Protein AF-A0A7C1WHF5-F1 (afdb_monomer)

Sequence (87 aa):
MIILLITLLAVLMAYSQQKSPDPVGMGDELLVELNEPVSYEPVSYEQVRPVLERRCVVCHGCYDAPCQLKLSSIEGVRRGASDERIY

Mean predicted aligned error: 12.69 Å

Radius of gyration: 21.12 Å; Cα contacts (8 Å, |Δi|>4): 56; chains: 1; bounding box: 39×45×55 Å

Structure (mmCIF, N/CA/C/O backbone):
data_AF-A0A7C1WHF5-F1
#
_entry.id   AF-A0A7C1WHF5-F1
#
loop_
_atom_site.group_PDB
_atom_site.id
_atom_site.type_symbol
_atom_site.label_atom_id
_atom_site.label_alt_id
_atom_site.label_comp_id
_atom_site.label_asym_id
_atom_site.label_entity_id
_atom_site.label_seq_id
_atom_site.pdbx_PDB_ins_code
_atom_site.Cartn_x
_atom_site.Cartn_y
_atom_site.Cartn_z
_atom_site.occupancy
_atom_site.B_iso_or_equiv
_atom_site.auth_seq_id
_atom_site.auth_comp_id
_atom_site.auth_asym_id
_atom_site.auth_atom_id
_atom_site.pdbx_PDB_model_num
ATOM 1 N N . MET A 1 1 ? 23.971 -4.396 -41.430 1.00 82.81 1 MET A N 1
ATOM 2 C CA . MET A 1 1 ? 24.455 -4.782 -40.082 1.00 82.81 1 MET A CA 1
ATOM 3 C C . MET A 1 1 ? 24.727 -3.563 -39.206 1.00 82.81 1 MET A C 1
ATOM 5 O O . MET A 1 1 ? 24.147 -3.486 -38.136 1.00 82.81 1 MET A O 1
ATOM 9 N N . ILE A 1 2 ? 25.499 -2.574 -39.676 1.00 90.69 2 ILE A N 1
ATOM 10 C CA . ILE A 1 2 ? 25.772 -1.328 -38.927 1.00 90.69 2 ILE A CA 1
ATOM 11 C C . ILE A 1 2 ? 24.488 -0.535 -38.619 1.00 90.69 2 ILE A C 1
ATOM 13 O O . ILE A 1 2 ? 24.284 -0.121 -37.486 1.00 90.69 2 ILE A O 1
ATOM 17 N N . ILE A 1 3 ? 23.574 -0.405 -39.589 1.00 90.56 3 ILE A N 1
ATOM 18 C CA . ILE A 1 3 ? 22.298 0.314 -39.400 1.00 90.56 3 ILE A CA 1
ATOM 19 C C . ILE A 1 3 ? 21.437 -0.339 -38.305 1.00 90.56 3 ILE A C 1
ATOM 21 O O . ILE A 1 3 ? 20.900 0.364 -37.460 1.00 90.56 3 ILE A O 1
ATOM 25 N N . LEU A 1 4 ? 21.375 -1.676 -38.266 1.00 91.38 4 LEU A N 1
ATOM 26 C CA . LEU A 1 4 ? 20.607 -2.418 -37.256 1.00 91.38 4 LEU A CA 1
ATOM 27 C C . LEU A 1 4 ? 21.172 -2.232 -35.840 1.00 91.38 4 LEU A C 1
ATOM 29 O O . LEU A 1 4 ? 20.412 -2.133 -34.881 1.00 91.38 4 LEU A O 1
ATOM 33 N N . LEU A 1 5 ? 22.500 -2.147 -35.711 1.00 93.69 5 LEU A N 1
ATOM 34 C CA . LEU A 1 5 ? 23.159 -1.858 -34.435 1.00 93.69 5 LEU A CA 1
ATOM 35 C C . LEU A 1 5 ? 22.871 -0.431 -33.960 1.00 93.69 5 LEU A C 1
ATOM 37 O O . LEU A 1 5 ? 22.572 -0.237 -32.786 1.00 93.69 5 LEU A O 1
ATOM 41 N N . ILE A 1 6 ? 22.900 0.552 -34.863 1.00 94.88 6 ILE A N 1
ATOM 42 C CA . ILE A 1 6 ? 22.588 1.949 -34.527 1.00 94.88 6 ILE A CA 1
ATOM 43 C C . ILE A 1 6 ? 21.134 2.075 -34.062 1.00 94.88 6 ILE A C 1
ATOM 45 O O . ILE A 1 6 ? 20.874 2.705 -33.038 1.00 94.88 6 ILE A O 1
ATOM 49 N N . THR A 1 7 ? 20.190 1.434 -34.759 1.00 93.75 7 THR A N 1
ATOM 50 C CA . THR A 1 7 ? 18.778 1.460 -34.355 1.00 93.75 7 THR A CA 1
ATOM 51 C C . THR A 1 7 ? 18.551 0.748 -33.023 1.00 93.75 7 THR A C 1
ATOM 53 O O . THR A 1 7 ? 17.798 1.248 -32.195 1.00 93.75 7 THR A O 1
ATOM 56 N N . LEU A 1 8 ? 19.231 -0.377 -32.774 1.00 93.94 8 LEU A N 1
ATOM 57 C CA . LEU A 1 8 ? 19.130 -1.104 -31.505 1.00 93.94 8 LEU A CA 1
ATOM 58 C C . LEU A 1 8 ? 19.662 -0.266 -30.332 1.00 93.94 8 LEU A C 1
ATOM 60 O O . LEU A 1 8 ? 19.004 -0.161 -29.300 1.00 93.94 8 LEU A O 1
ATOM 64 N N . LEU A 1 9 ? 20.830 0.360 -30.497 1.00 94.31 9 LEU A N 1
ATOM 65 C CA . LEU A 1 9 ? 21.434 1.205 -29.465 1.00 94.31 9 LEU A CA 1
ATOM 66 C C . LEU A 1 9 ? 20.587 2.450 -29.174 1.00 94.31 9 LEU A C 1
ATOM 68 O O . LEU A 1 9 ? 20.404 2.798 -28.010 1.00 94.31 9 LEU A O 1
ATOM 72 N N . ALA A 1 10 ? 20.021 3.079 -30.208 1.00 93.69 10 ALA A N 1
ATOM 73 C CA . ALA A 1 10 ? 19.118 4.215 -30.042 1.00 93.69 10 ALA A CA 1
ATOM 74 C C . ALA A 1 10 ? 17.853 3.834 -29.251 1.00 93.69 10 ALA A C 1
ATOM 76 O O . ALA A 1 10 ? 17.437 4.574 -28.362 1.00 93.69 10 ALA A O 1
ATOM 77 N N . VAL A 1 11 ? 17.278 2.655 -29.521 1.00 92.12 11 VAL A N 1
ATOM 78 C CA . VAL A 1 11 ? 16.105 2.141 -28.794 1.00 92.12 11 VAL A CA 1
ATOM 79 C C . VAL A 1 11 ? 16.437 1.835 -27.332 1.00 92.12 11 VAL A C 1
ATOM 81 O O . VAL A 1 11 ? 15.665 2.197 -26.451 1.00 92.12 11 VAL A O 1
ATOM 84 N N . LEU A 1 12 ? 17.592 1.227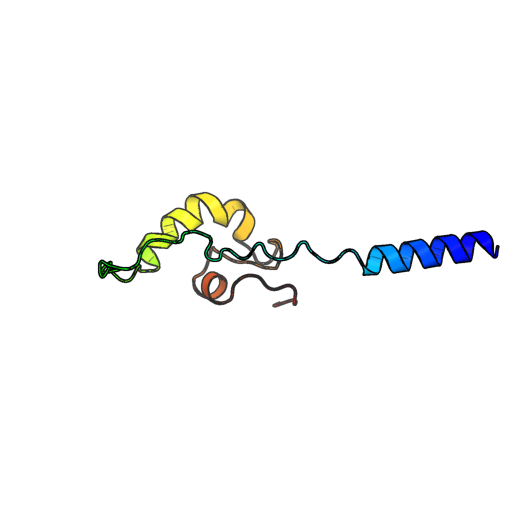 -27.046 1.00 91.19 12 LEU A N 1
ATOM 85 C CA . LEU A 1 12 ? 18.013 0.936 -25.670 1.00 91.19 12 LEU A CA 1
ATOM 86 C C . LEU A 1 12 ? 18.276 2.212 -24.856 1.00 91.19 12 LEU A C 1
ATOM 88 O O . LEU A 1 12 ? 17.878 2.290 -23.694 1.00 91.19 12 LEU A O 1
ATOM 92 N N . MET A 1 13 ? 18.894 3.229 -25.465 1.00 90.25 13 MET A N 1
ATOM 93 C CA . MET A 1 13 ? 19.080 4.531 -24.814 1.00 90.25 13 MET A CA 1
ATOM 94 C C . MET A 1 13 ? 17.745 5.233 -24.549 1.00 90.25 13 MET A C 1
ATOM 96 O O . MET A 1 13 ? 17.561 5.788 -23.468 1.00 90.25 13 MET A O 1
ATOM 100 N N . ALA A 1 14 ? 16.802 5.174 -25.494 1.00 85.88 14 ALA A N 1
ATOM 101 C CA . ALA A 1 14 ? 15.461 5.720 -25.302 1.00 85.88 14 ALA A CA 1
ATOM 102 C C . ALA A 1 14 ? 14.693 4.977 -24.194 1.00 85.88 14 ALA A C 1
ATOM 104 O O . ALA A 1 14 ? 14.048 5.613 -23.366 1.00 85.88 14 ALA A O 1
ATOM 105 N N . TYR A 1 15 ? 14.823 3.648 -24.126 1.00 85.44 15 TYR A N 1
ATOM 106 C CA . TYR A 1 15 ? 14.198 2.826 -23.088 1.00 85.44 15 TYR A CA 1
ATOM 107 C C . TYR A 1 15 ? 14.737 3.151 -21.687 1.00 85.44 15 TYR A C 1
ATOM 109 O O . TYR A 1 15 ? 13.966 3.284 -20.743 1.00 85.44 15 TYR A O 1
ATOM 117 N N . SER A 1 16 ? 16.050 3.366 -21.550 1.00 78.81 16 SER A N 1
ATOM 118 C CA . SER A 1 16 ? 16.658 3.769 -20.274 1.00 78.81 16 SER A CA 1
ATOM 119 C C . SER A 1 16 ? 16.235 5.168 -19.805 1.00 78.81 16 SER A C 1
ATOM 121 O O . SER A 1 16 ? 16.388 5.473 -18.625 1.00 78.81 16 SER A O 1
ATOM 123 N N . GLN A 1 17 ? 15.743 6.018 -20.711 1.00 73.75 17 GLN A N 1
ATOM 124 C CA . GLN A 1 17 ? 15.260 7.371 -20.413 1.00 73.75 17 GLN A CA 1
ATOM 125 C C . GLN A 1 17 ? 13.749 7.428 -20.168 1.00 73.75 17 GLN A C 1
ATOM 127 O O . GLN A 1 17 ? 13.212 8.511 -19.938 1.00 73.75 17 GLN A O 1
ATOM 132 N N . GLN A 1 18 ? 13.053 6.286 -20.184 1.00 69.56 18 GLN A N 1
ATOM 133 C CA . GLN A 1 18 ? 11.668 6.177 -19.735 1.00 69.56 18 GLN A CA 1
ATOM 134 C C . GLN A 1 18 ? 11.629 6.336 -18.202 1.00 69.56 18 GLN A C 1
ATOM 136 O O . GLN A 1 18 ? 11.367 5.396 -17.456 1.00 69.56 18 GLN A O 1
ATOM 141 N N . LYS A 1 19 ? 11.960 7.540 -17.726 1.00 62.75 19 LYS A N 1
ATOM 142 C CA . LYS A 1 19 ? 11.840 7.974 -16.339 1.00 62.75 19 LYS A CA 1
ATOM 143 C C . LYS A 1 19 ? 10.37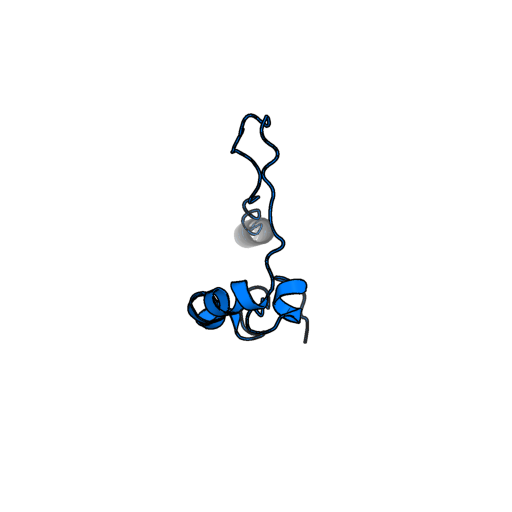6 7.804 -15.939 1.00 62.75 19 LYS A C 1
ATOM 145 O O . LYS A 1 19 ? 9.489 8.273 -16.659 1.00 62.75 19 LYS A O 1
ATOM 150 N N . SER A 1 20 ? 10.126 7.117 -14.825 1.00 65.44 20 SER A N 1
ATOM 151 C CA . SER A 1 20 ? 8.797 7.068 -14.213 1.00 65.44 20 SER A CA 1
ATOM 152 C C . SER A 1 20 ? 8.265 8.500 -14.105 1.00 65.44 20 SER A C 1
ATOM 154 O O . SER A 1 20 ? 9.052 9.377 -13.736 1.00 65.44 20 SER A O 1
ATOM 156 N N . PRO A 1 21 ? 6.995 8.766 -14.472 1.00 62.81 21 PRO A N 1
ATOM 157 C CA . PRO A 1 21 ? 6.430 10.105 -14.362 1.00 62.81 21 PRO A CA 1
ATOM 158 C C . PRO A 1 21 ? 6.732 10.635 -12.964 1.00 62.81 21 PRO A C 1
ATOM 160 O O . PRO A 1 21 ? 6.514 9.918 -11.984 1.00 62.81 21 PRO A O 1
ATOM 163 N N . ASP A 1 22 ? 7.317 11.835 -12.903 1.00 58.66 22 ASP A N 1
ATOM 164 C CA . ASP A 1 22 ? 7.684 12.463 -11.639 1.00 58.66 22 ASP A CA 1
ATOM 165 C C . ASP A 1 22 ? 6.474 12.376 -10.699 1.00 58.66 22 ASP A C 1
ATOM 167 O O . ASP A 1 22 ? 5.351 12.639 -11.153 1.00 58.66 22 ASP A O 1
ATOM 171 N N . PRO A 1 23 ? 6.650 11.951 -9.432 1.00 59.72 23 PRO A N 1
ATOM 172 C CA . PRO A 1 23 ? 5.544 11.940 -8.494 1.00 59.72 23 PRO A CA 1
ATOM 173 C C . PRO A 1 23 ? 5.003 13.361 -8.474 1.00 59.72 23 PRO A C 1
ATOM 175 O O . PRO A 1 23 ? 5.730 14.286 -8.111 1.00 59.72 23 PRO A O 1
ATOM 178 N N . VAL A 1 24 ? 3.765 13.539 -8.946 1.00 54.06 24 VAL A N 1
ATOM 179 C CA . VAL A 1 24 ? 3.064 14.817 -8.858 1.00 54.06 24 VAL A CA 1
ATOM 180 C C . VAL A 1 24 ? 3.154 15.209 -7.396 1.00 54.06 24 VAL A C 1
ATOM 182 O O . VAL A 1 24 ? 2.569 14.548 -6.535 1.00 54.06 24 VAL A O 1
ATOM 185 N N . GLY A 1 25 ? 3.986 16.215 -7.125 1.00 44.84 25 GLY A N 1
ATOM 186 C CA . GLY A 1 25 ? 4.130 16.783 -5.806 1.00 44.84 25 GLY A CA 1
ATOM 187 C C . GLY A 1 25 ? 2.742 17.227 -5.404 1.00 44.84 25 GLY A C 1
ATOM 188 O O . GLY A 1 25 ? 2.180 18.139 -6.006 1.00 44.84 25 GLY A O 1
ATOM 189 N N . MET A 1 26 ? 2.153 16.527 -4.440 1.00 48.81 26 MET A N 1
ATOM 190 C CA . MET A 1 26 ? 0.937 16.975 -3.784 1.00 48.81 26 MET A CA 1
ATOM 191 C C . MET A 1 26 ? 1.362 18.117 -2.864 1.00 48.81 26 MET A C 1
ATOM 193 O O . MET A 1 26 ? 1.509 17.939 -1.658 1.00 48.81 26 MET A O 1
ATOM 197 N N . GLY A 1 27 ? 1.692 19.241 -3.486 1.00 52.22 27 GLY A N 1
ATOM 198 C CA . GLY A 1 27 ? 2.372 20.342 -2.856 1.00 52.22 27 GLY A CA 1
ATOM 199 C C . GLY A 1 27 ? 1.928 21.680 -3.434 1.00 52.22 27 GLY A C 1
ATOM 200 O O . GLY A 1 27 ? 2.342 22.071 -4.517 1.00 52.22 27 GLY A O 1
ATOM 201 N N . ASP A 1 28 ? 1.080 22.356 -2.659 1.00 54.34 28 ASP A N 1
ATOM 202 C CA . ASP A 1 28 ? 1.189 23.795 -2.394 1.00 54.34 28 ASP A CA 1
ATOM 203 C C . ASP A 1 28 ? 0.980 24.832 -3.522 1.00 54.34 28 ASP A C 1
ATOM 205 O O . ASP A 1 28 ? 1.610 25.882 -3.515 1.00 54.34 28 ASP A O 1
ATOM 209 N N . GLU A 1 29 ? -0.041 24.678 -4.377 1.00 54.56 29 GLU A N 1
ATOM 210 C CA . GLU A 1 29 ? -0.618 25.836 -5.109 1.00 54.56 29 GLU A CA 1
ATOM 211 C C . GLU A 1 29 ? -1.921 26.392 -4.504 1.00 54.56 29 GLU A C 1
ATOM 213 O O . GLU A 1 29 ? -2.668 27.122 -5.155 1.00 54.56 29 GLU A O 1
ATOM 218 N N . LEU A 1 30 ? -2.186 26.131 -3.221 1.00 55.31 30 LEU A N 1
ATOM 219 C CA . LEU A 1 30 ? -3.174 26.915 -2.478 1.00 55.31 30 LEU A CA 1
ATOM 220 C C . LEU A 1 30 ? -2.447 27.983 -1.654 1.00 55.31 30 LEU A C 1
ATOM 222 O O . LEU A 1 30 ? -2.114 27.763 -0.491 1.00 55.31 30 LEU A O 1
ATOM 226 N N . LEU A 1 31 ? -2.212 29.155 -2.256 1.00 52.00 31 LEU A N 1
ATOM 227 C CA . LEU A 1 31 ? -1.920 30.386 -1.514 1.00 52.00 31 LEU A CA 1
ATOM 228 C C . LEU A 1 31 ? -3.174 30.790 -0.722 1.00 52.00 31 LEU A C 1
ATOM 230 O O . LEU A 1 31 ? -3.932 31.672 -1.116 1.00 52.00 31 LEU A O 1
ATOM 234 N N . VAL A 1 32 ? -3.419 30.094 0.387 1.00 59.56 32 VAL A N 1
ATOM 235 C CA . VAL A 1 32 ? -4.324 30.552 1.439 1.00 59.56 32 VAL A CA 1
ATOM 236 C C . VAL A 1 32 ? -3.575 31.644 2.188 1.00 59.56 32 VAL A C 1
ATOM 238 O O . VAL A 1 32 ? -2.513 31.382 2.752 1.00 59.56 32 VAL A O 1
ATOM 241 N N . GLU A 1 33 ? -4.099 32.869 2.175 1.00 60.12 33 GLU A N 1
ATOM 242 C CA . GLU A 1 33 ? -3.618 33.929 3.058 1.00 60.12 33 GLU A CA 1
ATOM 243 C C . GLU A 1 33 ? -3.714 33.441 4.512 1.00 60.12 33 GLU A C 1
ATOM 245 O O . GLU A 1 33 ? -4.794 33.301 5.086 1.00 60.12 33 GLU A O 1
ATOM 250 N N . LEU A 1 34 ? -2.559 33.113 5.089 1.00 64.56 34 LEU A N 1
ATOM 251 C CA . LEU A 1 34 ? -2.416 32.629 6.455 1.00 64.56 34 LEU A CA 1
ATOM 252 C C . LEU A 1 34 ? -2.669 33.782 7.430 1.00 64.56 34 LEU A C 1
ATOM 254 O O . LEU A 1 34 ? -1.730 34.467 7.829 1.00 64.56 34 LEU A O 1
ATOM 258 N N . ASN A 1 35 ? -3.922 34.000 7.829 1.00 66.00 35 ASN A N 1
ATOM 259 C CA . ASN A 1 35 ? -4.209 34.872 8.972 1.00 66.00 35 ASN A CA 1
ATOM 260 C C . ASN A 1 35 ? -5.240 34.323 9.969 1.00 66.00 35 ASN A C 1
ATOM 262 O O . ASN A 1 35 ? -5.697 35.054 10.843 1.00 66.00 35 ASN A O 1
ATOM 266 N N . GLU A 1 36 ? -5.555 33.028 9.912 1.00 70.88 36 GLU A N 1
ATOM 267 C CA . GLU A 1 36 ? -6.315 32.357 10.969 1.00 70.88 36 GLU A CA 1
ATOM 268 C C . GLU A 1 36 ? -5.606 31.058 11.379 1.00 70.88 36 GLU A C 1
ATOM 270 O O . GLU A 1 36 ? -5.249 30.255 10.510 1.00 70.88 36 GLU A O 1
ATOM 275 N N . PRO A 1 37 ? -5.369 30.822 12.686 1.00 66.00 37 PRO A N 1
ATOM 276 C CA . PRO A 1 37 ? -4.842 29.549 13.149 1.00 66.00 37 PRO A CA 1
ATOM 277 C C . PRO A 1 37 ? -5.917 28.480 12.944 1.00 66.00 37 PRO A C 1
ATOM 279 O O . PRO A 1 37 ? -6.818 28.309 13.765 1.00 66.00 37 PRO A O 1
ATOM 282 N N . VAL A 1 38 ? -5.830 27.748 11.834 1.00 71.94 38 VAL A N 1
ATOM 283 C CA . VAL A 1 38 ? -6.638 26.547 11.629 1.00 71.94 38 VAL A CA 1
ATOM 284 C C . VAL A 1 38 ? -6.186 25.518 12.663 1.00 71.94 38 VAL A C 1
ATOM 286 O O . VAL A 1 38 ? -5.110 24.931 12.554 1.00 71.94 38 VAL A O 1
ATOM 289 N N . SER A 1 39 ? -6.999 25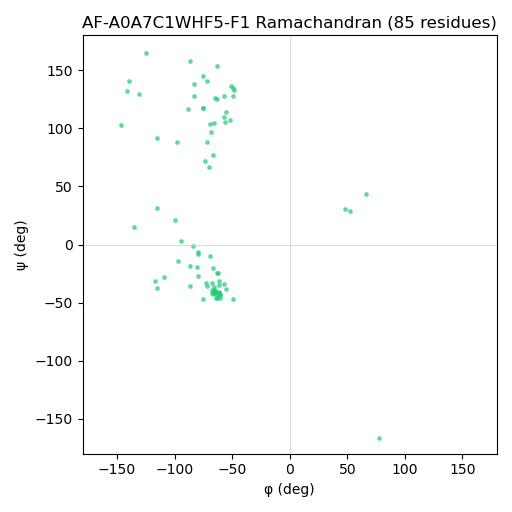.323 13.702 1.00 74.44 39 SER A N 1
ATOM 290 C CA . SER A 1 39 ? -6.803 24.247 14.671 1.00 74.44 39 SER A CA 1
ATOM 291 C C . SER A 1 39 ? -7.098 22.920 13.982 1.00 74.44 39 SER A C 1
ATOM 293 O O . SER A 1 39 ? -8.259 22.578 13.764 1.00 74.44 39 SER A O 1
ATOM 295 N N . TYR A 1 40 ? -6.052 22.177 13.624 1.00 81.06 40 TYR A N 1
ATOM 296 C CA . TYR A 1 40 ? -6.202 20.823 13.107 1.00 81.06 40 TYR A CA 1
ATOM 297 C C . TYR A 1 40 ? -6.203 19.835 14.273 1.00 81.06 40 TYR A C 1
ATOM 299 O O . TYR A 1 40 ? -5.214 19.717 14.999 1.00 81.06 40 TYR A O 1
ATOM 307 N N . GLU A 1 41 ? -7.312 19.123 14.463 1.00 87.44 41 GLU A N 1
ATOM 308 C CA . GLU A 1 41 ? -7.323 17.976 15.366 1.00 87.44 41 GLU A CA 1
ATOM 309 C C . GLU A 1 41 ? -6.540 16.813 14.734 1.00 87.44 41 GLU A C 1
ATOM 311 O O . GLU A 1 41 ? -6.635 16.585 13.522 1.00 87.44 41 GLU A O 1
ATOM 316 N N . PRO A 1 42 ? -5.751 16.062 15.521 1.00 88.69 42 PRO A N 1
ATOM 317 C CA . PRO A 1 42 ? -5.000 14.934 14.995 1.00 88.69 42 PRO A CA 1
ATOM 318 C C . PRO A 1 42 ? -5.952 13.837 14.503 1.00 88.69 42 PRO A C 1
ATOM 320 O O . PRO A 1 42 ? -6.797 13.347 15.250 1.00 88.69 42 PRO A O 1
ATOM 323 N N . VAL A 1 43 ? -5.781 13.420 13.247 1.00 91.62 43 VAL A N 1
ATOM 324 C CA . VAL A 1 43 ? -6.548 12.322 12.648 1.00 91.62 43 VAL A CA 1
ATOM 325 C C . VAL A 1 43 ? -5.917 10.981 13.025 1.00 91.62 43 VAL A C 1
ATOM 327 O O . VAL A 1 43 ? -4.726 10.757 12.804 1.00 91.62 43 VAL A O 1
ATOM 330 N N . SER A 1 44 ? -6.720 10.067 13.566 1.00 94.25 44 SER A N 1
ATOM 331 C CA . SER A 1 44 ? -6.297 8.712 13.917 1.00 94.25 44 SER A CA 1
ATOM 332 C C . SER A 1 44 ? -6.411 7.748 12.730 1.00 94.25 44 SER A C 1
ATOM 334 O O . SER A 1 44 ? -7.191 7.947 11.793 1.00 94.25 44 SER A O 1
ATOM 336 N N . TYR A 1 45 ? -5.655 6.647 12.772 1.00 94.25 45 TYR A N 1
ATOM 337 C CA . TYR A 1 45 ? -5.727 5.620 11.729 1.00 94.25 45 TYR A CA 1
ATOM 338 C C . TYR A 1 45 ? -7.121 4.987 11.634 1.00 94.25 45 TYR A C 1
ATOM 340 O O . TYR A 1 45 ? -7.587 4.680 10.541 1.00 94.25 45 TYR A O 1
ATOM 348 N N . GLU A 1 46 ? -7.818 4.834 12.756 1.00 96.25 46 GLU A N 1
ATOM 349 C CA . GLU A 1 46 ? -9.167 4.271 12.831 1.00 96.25 46 GLU A CA 1
ATOM 350 C C . GLU A 1 46 ? -10.180 5.111 12.048 1.00 96.25 46 GLU A C 1
ATOM 352 O O . GLU A 1 46 ? -11.119 4.555 11.480 1.00 96.25 46 GLU A O 1
ATOM 357 N N . GLN A 1 47 ? -9.968 6.428 11.964 1.00 96.56 47 GLN A N 1
ATOM 358 C CA . GLN A 1 47 ? -10.796 7.321 11.153 1.00 96.56 47 GLN A CA 1
ATOM 359 C C . GLN A 1 47 ? -10.527 7.135 9.650 1.00 96.56 47 GLN A C 1
ATOM 361 O O . GLN A 1 47 ? -11.444 7.236 8.833 1.00 96.56 47 GLN A O 1
ATOM 366 N N . VAL A 1 48 ? -9.285 6.816 9.274 1.00 96.06 48 VAL A N 1
ATOM 367 C CA . VAL A 1 48 ? -8.848 6.680 7.873 1.00 96.06 48 VAL A CA 1
ATOM 368 C C . VAL A 1 48 ? -9.093 5.272 7.320 1.00 96.06 48 VAL A C 1
ATOM 370 O O . VAL A 1 48 ? -9.465 5.113 6.154 1.00 96.06 48 VAL A O 1
ATOM 373 N N . ARG A 1 49 ? -8.935 4.237 8.151 1.00 96.88 49 ARG A N 1
ATOM 374 C CA . ARG A 1 49 ? -9.008 2.820 7.766 1.00 96.88 49 ARG A CA 1
ATOM 375 C C . ARG A 1 49 ? -10.255 2.471 6.933 1.00 96.88 49 ARG A C 1
ATOM 377 O O . ARG A 1 49 ? -10.075 1.874 5.871 1.00 96.88 49 ARG A O 1
ATOM 384 N N . PRO A 1 50 ? -11.488 2.894 7.288 1.00 97.94 50 PRO A N 1
ATOM 385 C CA . PRO A 1 50 ? -12.677 2.561 6.502 1.00 97.94 50 PRO A CA 1
ATOM 386 C C . PRO A 1 50 ? -12.663 3.138 5.081 1.00 97.94 50 PRO A C 1
ATOM 388 O O . PRO A 1 50 ? -13.371 2.645 4.202 1.00 97.94 50 PRO A O 1
ATOM 391 N N . VAL A 1 51 ? -11.924 4.224 4.837 1.00 98.00 51 VAL A N 1
ATOM 392 C CA . VAL A 1 51 ? -11.763 4.793 3.491 1.00 98.00 51 VAL A CA 1
ATOM 393 C C . VAL A 1 51 ? -10.814 3.925 2.672 1.00 98.00 51 VAL A C 1
ATOM 395 O O . VAL A 1 51 ? -11.153 3.554 1.546 1.00 98.00 51 VAL A O 1
ATOM 398 N N . LEU A 1 52 ? -9.671 3.550 3.255 1.00 97.56 52 LEU A N 1
ATOM 399 C CA . LEU A 1 52 ? -8.677 2.692 2.607 1.00 97.56 52 LEU A CA 1
ATOM 400 C C . LEU A 1 52 ? -9.269 1.327 2.249 1.00 97.56 52 LEU A C 1
ATOM 402 O O . LEU A 1 52 ? -9.126 0.874 1.114 1.00 97.56 52 LEU A O 1
ATOM 406 N N . GLU A 1 53 ? -9.996 0.710 3.181 1.00 97.50 53 GLU A N 1
ATOM 407 C CA . GLU A 1 53 ? -10.643 -0.592 2.985 1.00 97.50 53 GLU A CA 1
ATOM 408 C C . GLU A 1 53 ? -11.662 -0.567 1.840 1.00 97.50 53 GLU A C 1
ATOM 410 O O . GLU A 1 53 ? -11.688 -1.479 1.017 1.00 97.50 53 GLU A O 1
ATOM 415 N N . ARG A 1 54 ? -12.472 0.496 1.744 1.00 98.06 54 ARG A N 1
ATOM 416 C CA . ARG A 1 54 ? -13.541 0.591 0.736 1.00 98.06 54 ARG A CA 1
ATOM 417 C C . ARG A 1 54 ? -13.059 0.989 -0.655 1.00 98.06 54 ARG A C 1
ATOM 419 O O . ARG A 1 54 ? -13.746 0.686 -1.624 1.00 98.06 54 ARG A O 1
ATOM 426 N N . ARG A 1 55 ? -11.945 1.719 -0.764 1.00 97.44 55 ARG A N 1
ATOM 427 C CA . ARG A 1 55 ? -11.520 2.337 -2.035 1.00 97.44 55 ARG A CA 1
ATOM 428 C C . ARG A 1 55 ? -10.190 1.832 -2.568 1.00 97.44 55 ARG A C 1
ATOM 430 O O . ARG A 1 55 ? -9.997 1.824 -3.776 1.00 97.44 55 ARG A O 1
ATOM 437 N N . CYS A 1 56 ? -9.269 1.454 -1.690 1.00 96.94 56 CYS A N 1
ATOM 438 C CA . CYS A 1 56 ? -7.866 1.298 -2.061 1.00 96.94 56 CYS A CA 1
ATOM 439 C C . CYS A 1 56 ? -7.395 -0.150 -1.932 1.00 96.94 56 CYS A C 1
ATOM 441 O O . CYS A 1 56 ? -6.639 -0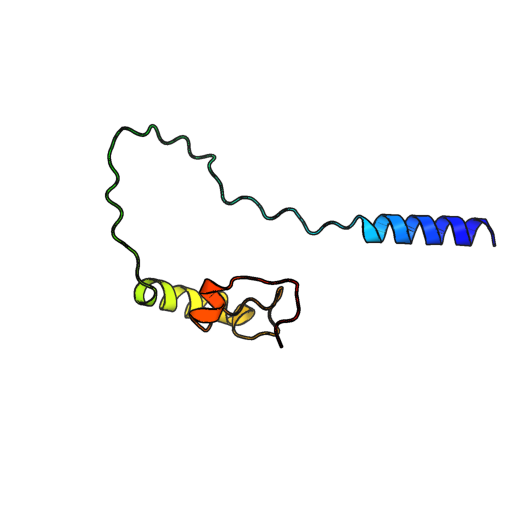.623 -2.775 1.00 96.94 56 CYS A O 1
ATOM 443 N N . VAL A 1 57 ? -7.867 -0.874 -0.913 1.00 97.25 57 VAL A N 1
ATOM 444 C CA . VAL A 1 57 ? -7.438 -2.254 -0.624 1.00 97.25 57 VAL A CA 1
ATOM 445 C C . VAL A 1 57 ? -7.777 -3.232 -1.753 1.00 97.25 57 VAL A C 1
ATOM 447 O O . VAL A 1 57 ? -7.061 -4.214 -1.922 1.00 97.25 57 VAL A O 1
ATOM 450 N N . VAL A 1 58 ? -8.781 -2.935 -2.585 1.00 96.00 58 VAL A N 1
ATOM 451 C CA . VAL A 1 58 ? -9.094 -3.738 -3.782 1.00 96.00 58 VAL A CA 1
ATOM 452 C C . VAL A 1 58 ? -7.901 -3.867 -4.742 1.00 96.00 58 VAL A C 1
ATOM 454 O O . VAL A 1 58 ? -7.717 -4.925 -5.332 1.00 96.00 58 VAL A O 1
ATOM 457 N N . CYS A 1 59 ? -7.059 -2.832 -4.843 1.00 95.75 59 CYS A N 1
ATOM 458 C CA . CYS A 1 59 ? -5.851 -2.839 -5.678 1.00 95.75 59 CYS A CA 1
ATOM 459 C C . CYS A 1 59 ? -4.552 -2.879 -4.854 1.00 95.75 59 CYS A C 1
ATOM 461 O O . CYS A 1 59 ? -3.550 -3.410 -5.316 1.00 95.75 59 CYS A O 1
ATOM 463 N N . HIS A 1 60 ? -4.561 -2.344 -3.629 1.00 97.00 60 HIS A N 1
ATOM 464 C CA . HIS A 1 60 ? -3.387 -2.173 -2.760 1.00 97.00 60 HIS A CA 1
ATOM 465 C C . HIS A 1 60 ? -3.459 -3.012 -1.473 1.00 97.00 60 HIS A C 1
ATOM 467 O O . HIS A 1 60 ? -3.002 -2.598 -0.407 1.00 97.00 60 HIS A O 1
ATOM 473 N N . GLY A 1 61 ? -4.095 -4.183 -1.526 1.00 95.06 61 GLY A N 1
ATOM 474 C CA . GLY A 1 61 ? -4.264 -5.065 -0.365 1.00 95.06 61 GLY A CA 1
ATOM 475 C C . GLY A 1 61 ? -3.102 -6.031 -0.112 1.00 95.06 61 GLY A C 1
ATOM 476 O O . GLY A 1 61 ? -2.964 -6.546 1.002 1.00 95.06 61 GLY A O 1
ATOM 477 N N . CYS A 1 62 ? -2.267 -6.265 -1.124 1.00 93.12 62 CYS A N 1
ATOM 478 C CA . CYS A 1 62 ? -1.214 -7.279 -1.156 1.00 93.12 62 CYS A CA 1
ATOM 479 C C . CYS A 1 62 ? 0.148 -6.645 -1.479 1.00 93.12 62 CYS A C 1
ATOM 481 O O . CYS A 1 62 ? 0.220 -5.526 -1.979 1.00 93.12 62 CYS A O 1
ATOM 483 N N . TYR A 1 63 ? 1.228 -7.385 -1.234 1.00 92.12 63 TYR A N 1
ATOM 484 C CA . TYR A 1 63 ? 2.555 -7.042 -1.734 1.00 92.12 63 TYR A CA 1
ATOM 485 C C . TYR A 1 63 ? 2.698 -7.185 -3.263 1.00 92.12 63 TYR A C 1
ATOM 487 O O . TYR A 1 63 ? 3.677 -6.704 -3.816 1.00 92.12 63 TYR A O 1
ATOM 495 N N . ASP A 1 64 ? 1.721 -7.776 -3.954 1.00 91.56 64 ASP A N 1
ATOM 496 C CA . ASP A 1 64 ? 1.680 -7.840 -5.427 1.00 91.56 64 ASP A CA 1
ATOM 497 C C . ASP A 1 64 ? 1.169 -6.542 -6.073 1.00 91.56 64 ASP A C 1
ATOM 499 O O . ASP A 1 64 ? 1.187 -6.396 -7.295 1.00 91.56 64 ASP A O 1
ATOM 503 N N . ALA A 1 65 ? 0.680 -5.596 -5.265 1.00 92.75 65 ALA A N 1
ATOM 504 C CA . ALA A 1 65 ? 0.250 -4.296 -5.755 1.00 92.75 65 ALA A CA 1
ATOM 505 C C . ALA A 1 65 ? 1.433 -3.515 -6.369 1.00 92.75 65 ALA A C 1
ATOM 507 O O . ALA A 1 65 ? 2.578 -3.710 -5.945 1.00 92.75 65 ALA A O 1
ATOM 508 N N . PRO A 1 66 ? 1.186 -2.586 -7.316 1.00 89.62 66 PRO A N 1
ATOM 509 C CA . PRO A 1 66 ? 2.228 -1.714 -7.856 1.00 89.62 66 PRO A CA 1
ATOM 510 C C . PRO A 1 66 ? 3.027 -1.027 -6.745 1.00 89.62 66 PRO A C 1
ATOM 512 O O . PRO A 1 66 ? 2.453 -0.575 -5.747 1.00 89.62 66 PRO A O 1
ATOM 515 N N . CYS A 1 67 ? 4.352 -0.993 -6.911 1.00 90.44 67 CYS A N 1
ATOM 516 C CA . CYS A 1 67 ? 5.29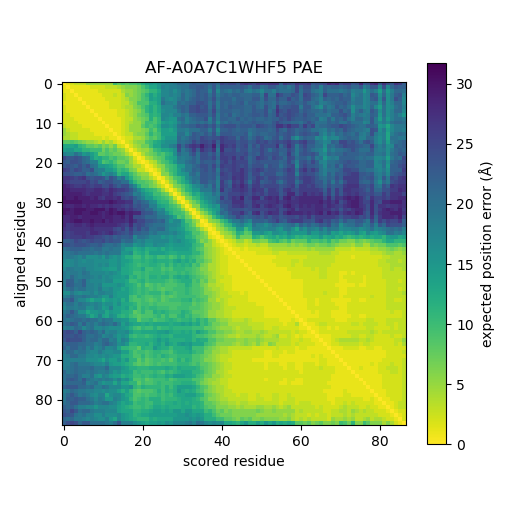8 -0.481 -5.915 1.00 90.44 67 CYS A CA 1
ATOM 517 C C . CYS A 1 67 ? 5.111 -1.109 -4.514 1.00 90.44 67 CYS A C 1
ATOM 519 O O . CYS A 1 67 ? 5.336 -0.453 -3.500 1.00 90.44 67 CYS A O 1
ATOM 521 N N . GLN A 1 68 ? 4.615 -2.354 -4.435 1.00 94.12 68 GLN A N 1
ATOM 522 C CA . GLN A 1 68 ? 4.411 -3.130 -3.201 1.00 94.12 68 GLN A CA 1
ATOM 523 C C . GLN A 1 68 ? 3.693 -2.346 -2.077 1.00 94.12 68 GLN A C 1
ATOM 525 O O . GLN A 1 68 ? 3.924 -2.570 -0.877 1.00 94.12 68 GLN A O 1
ATOM 530 N N . LEU A 1 69 ? 2.822 -1.401 -2.456 1.00 95.75 69 LEU A N 1
ATOM 531 C CA . LEU A 1 69 ? 2.073 -0.560 -1.528 1.00 95.75 69 LEU A CA 1
ATOM 532 C C . LEU A 1 69 ? 0.938 -1.371 -0.897 1.00 95.75 69 LEU A C 1
ATOM 534 O O . LEU A 1 69 ? 0.010 -1.798 -1.586 1.00 95.75 69 LEU A O 1
ATOM 538 N N . LYS A 1 70 ? 0.991 -1.535 0.430 1.00 95.88 70 LYS A N 1
ATOM 539 C CA . LYS A 1 70 ? 0.052 -2.368 1.192 1.00 95.88 70 LYS A CA 1
ATOM 540 C C . LYS A 1 70 ? -0.793 -1.537 2.160 1.00 95.88 70 LYS A C 1
ATOM 542 O O . LYS A 1 70 ? -0.431 -1.349 3.319 1.00 95.88 70 LYS A O 1
ATOM 547 N N . LEU A 1 71 ? -1.960 -1.094 1.705 1.00 97.44 71 LEU A N 1
ATOM 548 C CA . LEU A 1 71 ? -2.901 -0.267 2.474 1.00 97.44 71 LEU A CA 1
ATOM 549 C C . LEU A 1 71 ? -3.839 -1.076 3.385 1.00 97.44 71 LEU A C 1
ATOM 551 O O . LEU A 1 71 ? -4.639 -0.499 4.113 1.00 97.44 71 LEU A O 1
ATOM 555 N N . SER A 1 72 ? -3.730 -2.408 3.378 1.00 95.62 72 SER A N 1
ATOM 556 C CA . SER A 1 72 ? -4.463 -3.304 4.287 1.00 95.62 72 SER A CA 1
ATOM 557 C C . SER A 1 72 ? -3.850 -3.400 5.692 1.00 95.62 72 SER A C 1
ATOM 559 O O . SER A 1 72 ? -4.427 -4.031 6.574 1.00 95.62 72 SER A O 1
ATOM 561 N N . SER A 1 73 ? -2.679 -2.794 5.926 1.00 95.19 73 SER A N 1
ATOM 562 C CA . SER A 1 73 ? -1.985 -2.815 7.220 1.00 95.19 73 SER A CA 1
ATOM 563 C C . SER A 1 73 ? -1.363 -1.461 7.545 1.00 95.19 73 SER A C 1
ATOM 565 O O . SER A 1 73 ? -0.739 -0.866 6.667 1.00 95.19 73 SER A O 1
ATOM 567 N N . ILE A 1 74 ? -1.430 -1.031 8.810 1.00 95.88 74 ILE A N 1
ATOM 568 C CA . ILE A 1 74 ? -0.827 0.232 9.271 1.00 95.88 74 ILE A CA 1
ATOM 569 C C . ILE A 1 74 ? 0.671 0.326 8.951 1.00 95.88 74 ILE A C 1
ATOM 571 O O . ILE A 1 74 ? 1.133 1.378 8.524 1.00 95.88 74 ILE A O 1
ATOM 575 N N . GLU A 1 75 ? 1.421 -0.772 9.063 1.00 95.19 75 GLU A N 1
ATOM 576 C CA . GLU A 1 75 ? 2.853 -0.770 8.733 1.00 95.19 75 GLU A CA 1
ATOM 577 C C . GLU A 1 75 ? 3.117 -0.564 7.238 1.00 95.19 75 GLU A C 1
ATOM 579 O O . GLU A 1 75 ? 4.079 0.094 6.853 1.00 95.19 75 GLU A O 1
ATOM 584 N N . GLY A 1 76 ? 2.234 -1.071 6.375 1.00 94.38 76 GLY A N 1
ATOM 585 C CA . GLY A 1 76 ? 2.309 -0.817 4.938 1.00 94.38 76 GLY A CA 1
ATOM 586 C C . GLY A 1 76 ? 1.926 0.620 4.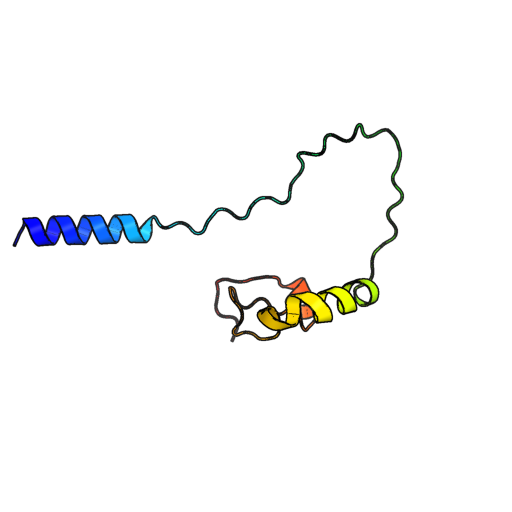576 1.00 94.38 76 GLY A C 1
ATOM 587 O O . GLY A 1 76 ? 2.569 1.210 3.713 1.00 94.38 76 GLY A O 1
ATOM 588 N N . VAL A 1 77 ? 0.954 1.209 5.284 1.00 95.19 77 VAL A N 1
ATOM 589 C CA . VAL A 1 77 ? 0.598 2.635 5.164 1.00 95.19 77 VAL A CA 1
ATOM 590 C C . VAL A 1 77 ? 1.763 3.526 5.598 1.00 95.19 77 VAL A C 1
ATOM 592 O O . VAL A 1 77 ? 2.107 4.460 4.883 1.00 95.19 77 VAL A O 1
ATOM 595 N N . ARG A 1 78 ? 2.398 3.223 6.737 1.00 95.06 78 ARG A N 1
ATOM 596 C CA . ARG A 1 78 ? 3.548 3.978 7.261 1.00 95.06 78 ARG A CA 1
ATOM 597 C C . ARG A 1 78 ? 4.774 3.892 6.363 1.00 95.06 78 ARG A C 1
ATOM 599 O O . ARG A 1 78 ? 5.453 4.893 6.178 1.00 95.06 78 ARG A O 1
ATOM 606 N N . ARG A 1 79 ? 5.060 2.705 5.825 1.00 94.50 79 ARG A N 1
ATOM 607 C CA . ARG A 1 79 ? 6.184 2.496 4.906 1.00 94.50 79 ARG A CA 1
ATOM 608 C C . ARG A 1 79 ? 5.977 3.218 3.575 1.00 94.50 79 ARG A C 1
ATOM 610 O O . ARG A 1 79 ? 6.935 3.736 3.016 1.00 94.50 79 ARG A O 1
ATOM 617 N N . GLY A 1 80 ? 4.748 3.213 3.064 1.00 94.19 80 GLY A N 1
ATOM 618 C CA . GLY A 1 80 ? 4.440 3.723 1.735 1.00 94.19 80 GLY A CA 1
ATOM 619 C C . GLY A 1 80 ? 4.840 2.764 0.609 1.00 94.19 80 GLY A C 1
ATOM 620 O O . GLY A 1 80 ? 5.080 1.567 0.817 1.00 94.19 80 GLY A O 1
ATOM 621 N N . ALA A 1 81 ? 4.835 3.302 -0.609 1.00 94.19 81 ALA A N 1
ATOM 622 C CA . ALA A 1 81 ? 5.208 2.594 -1.826 1.00 94.19 81 ALA A CA 1
ATOM 623 C C . ALA A 1 81 ? 6.735 2.432 -1.908 1.00 94.19 81 ALA A C 1
ATOM 625 O O . ALA A 1 81 ? 7.478 3.314 -1.483 1.00 94.19 81 ALA A O 1
ATOM 626 N N . SER A 1 82 ? 7.201 1.312 -2.453 1.00 90.56 82 SER A N 1
ATOM 627 C CA . SER A 1 82 ? 8.616 1.019 -2.660 1.00 90.56 82 SER A CA 1
ATOM 628 C C . SER A 1 82 ? 8.846 0.297 -3.984 1.00 90.56 82 SER A C 1
ATOM 630 O O . SER A 1 82 ? 8.187 -0.701 -4.295 1.00 90.56 82 SER A O 1
ATOM 632 N N . ASP A 1 83 ? 9.827 0.787 -4.735 1.00 87.88 83 ASP A N 1
ATOM 633 C CA . ASP A 1 83 ? 10.309 0.138 -5.954 1.00 87.88 83 ASP A CA 1
ATOM 634 C C . ASP A 1 83 ? 11.279 -1.019 -5.648 1.00 87.88 83 ASP A C 1
ATOM 636 O O . ASP A 1 83 ? 11.471 -1.904 -6.481 1.00 87.88 83 ASP A O 1
ATOM 640 N N . GLU A 1 84 ? 11.861 -1.057 -4.444 1.00 89.81 84 GLU A N 1
ATOM 641 C CA . GLU A 1 84 ? 12.733 -2.144 -3.9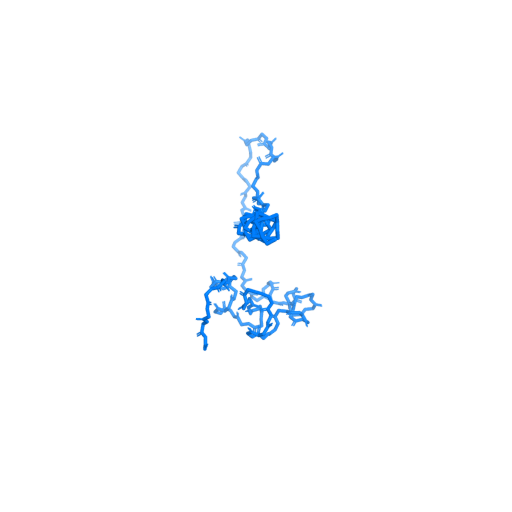95 1.00 89.81 84 GLU A CA 1
ATOM 642 C C . GLU A 1 84 ? 11.909 -3.322 -3.460 1.00 89.81 84 GLU A C 1
ATOM 644 O O . GLU A 1 84 ? 10.920 -3.140 -2.748 1.00 89.81 84 GLU A O 1
ATOM 649 N N . ARG A 1 85 ? 12.305 -4.558 -3.792 1.00 89.81 85 ARG A N 1
ATOM 650 C CA . ARG A 1 85 ? 11.633 -5.772 -3.298 1.00 89.81 85 ARG A CA 1
ATOM 651 C C . ARG A 1 85 ? 11.750 -5.892 -1.779 1.00 89.8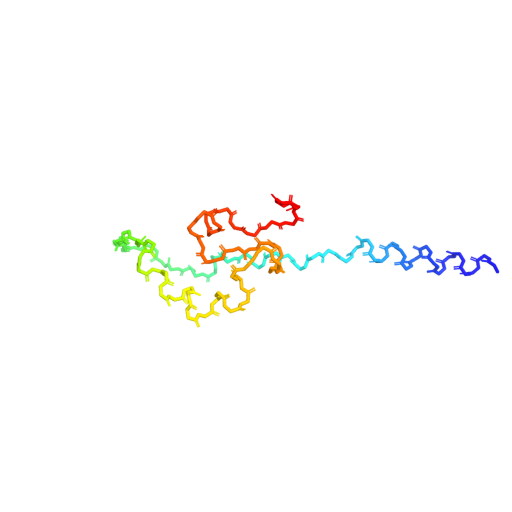1 85 ARG A C 1
ATOM 653 O O . ARG A 1 85 ? 12.850 -5.891 -1.241 1.00 89.81 85 ARG A O 1
ATOM 660 N N . ILE A 1 86 ? 10.607 -6.030 -1.108 1.00 85.69 86 ILE A N 1
ATOM 661 C CA . ILE A 1 86 ? 10.512 -6.058 0.362 1.00 85.69 86 ILE A CA 1
ATOM 662 C C . ILE A 1 86 ? 10.451 -7.501 0.900 1.00 85.69 86 ILE A C 1
ATOM 664 O O . ILE A 1 86 ? 10.612 -7.721 2.100 1.00 85.69 86 ILE A O 1
ATOM 668 N N . TYR A 1 87 ? 10.204 -8.484 0.031 1.00 80.62 87 TYR A N 1
ATOM 669 C CA . TYR A 1 87 ? 10.023 -9.900 0.363 1.00 80.62 87 TYR A CA 1
ATOM 670 C C . TYR A 1 87 ? 10.713 -10.817 -0.650 1.00 80.62 87 TYR A C 1
ATOM 672 O O . TYR A 1 87 ? 10.938 -10.375 -1.805 1.00 80.62 87 TYR A O 1
#

Foldseek 3Di:
DVVVVVVVVVVVVVVVPPPDPDPPPPDDPPPDPPDDPPDDDDDDVVNVLVV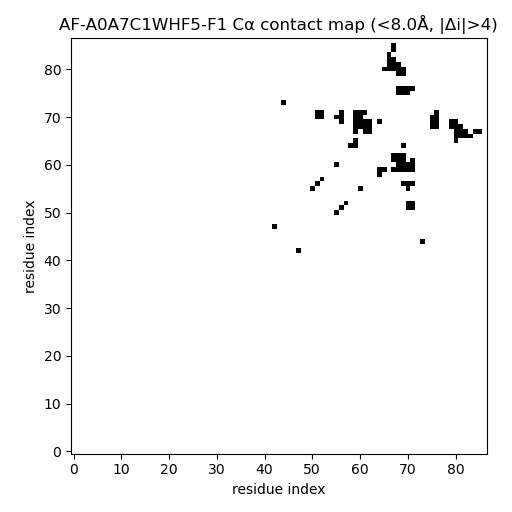CVVPPCVQQCACPHAQRQHSVDPVSVVVGGHPDDPD

Solvent-accessible surface area (backbone atoms only — not comparable to full-atom values): 5625 Å² total; per-residue (Å²): 111,68,68,60,51,52,55,50,52,53,50,52,56,53,58,75,62,66,65,73,79,73,78,77,71,92,65,86,85,73,86,68,85,85,82,68,89,79,83,76,77,88,83,54,66,81,75,48,46,67,55,36,60,75,71,42,24,87,65,19,49,39,73,85,17,79,40,43,23,19,57,71,40,72,69,32,53,73,66,40,67,38,89,66,84,90,122

Secondary structure (DSSP, 8-state):
-HHHHHHHHHHHHHHHT-PPPP-------------S---PPPPPHHHHHHHHHHHTHHHHSSTTSGGG--TTSHHHHHH---SS---

pLDDT: mean 84.37, std 15.1, range [44.84, 98.06]